Protein AF-A0A5C6A274-F1 (afdb_monomer)

Structure (mmCIF, N/CA/C/O backbone):
data_AF-A0A5C6A274-F1
#
_entry.id   AF-A0A5C6A274-F1
#
loop_
_atom_site.group_PDB
_atom_site.id
_atom_site.type_symbol
_atom_site.label_atom_id
_atom_site.label_alt_id
_atom_site.label_comp_id
_atom_site.label_asym_id
_atom_site.label_entity_id
_atom_site.label_seq_id
_atom_site.pdbx_PDB_ins_code
_atom_site.Cartn_x
_atom_site.Cartn_y
_atom_site.Cartn_z
_atom_site.occupancy
_atom_site.B_iso_or_equiv
_atom_site.auth_seq_id
_atom_site.auth_comp_id
_atom_site.auth_asym_id
_atom_site.auth_atom_id
_atom_site.pdbx_PDB_model_num
ATOM 1 N N . MET A 1 1 ? 4.380 -21.675 52.585 1.00 32.41 1 MET A N 1
ATOM 2 C CA . MET A 1 1 ? 4.480 -23.069 53.059 1.00 32.41 1 MET A CA 1
ATOM 3 C C . MET A 1 1 ? 3.305 -23.330 53.998 1.00 32.41 1 MET A C 1
ATOM 5 O O . MET A 1 1 ? 3.295 -22.744 55.065 1.00 32.41 1 MET A O 1
ATOM 9 N N . VAL A 1 2 ? 2.310 -24.091 53.511 1.00 32.44 2 VAL A N 1
ATOM 10 C CA . VAL A 1 2 ? 1.389 -25.022 54.219 1.00 32.44 2 VAL A CA 1
ATOM 11 C C . VAL A 1 2 ? 0.738 -24.499 55.525 1.00 32.44 2 VAL A C 1
ATOM 13 O O . VAL A 1 2 ? 1.397 -24.389 56.545 1.00 32.44 2 VAL A O 1
ATOM 16 N N . LEU A 1 3 ? -0.525 -24.043 55.481 1.00 34.34 3 LEU A N 1
ATOM 17 C CA . LEU A 1 3 ? -1.768 -24.822 55.708 1.00 34.34 3 LEU A CA 1
ATOM 18 C C . LEU A 1 3 ? -2.203 -24.812 57.183 1.00 34.34 3 LEU A C 1
ATOM 20 O O . LEU A 1 3 ? -1.571 -25.477 57.992 1.00 34.34 3 LEU A O 1
ATOM 24 N N . VAL A 1 4 ? -3.338 -24.177 57.505 1.00 37.16 4 VAL A N 1
ATOM 25 C CA . VAL A 1 4 ? -4.207 -24.623 58.611 1.00 37.16 4 VAL A CA 1
ATOM 26 C C . VAL A 1 4 ? -5.669 -24.385 58.232 1.00 37.16 4 VAL A C 1
ATOM 28 O O . VAL A 1 4 ? -6.082 -23.274 57.911 1.00 37.16 4 VAL A O 1
ATOM 31 N N . CYS A 1 5 ? -6.422 -25.481 58.248 1.00 36.72 5 CYS A N 1
ATOM 32 C CA . CYS A 1 5 ? -7.865 -25.568 58.085 1.00 36.72 5 CYS A CA 1
ATOM 33 C C . CYS A 1 5 ? -8.606 -25.330 59.413 1.00 36.72 5 CYS A C 1
ATOM 35 O O . CYS A 1 5 ? -8.074 -25.618 60.479 1.00 36.72 5 CYS A O 1
ATOM 37 N N . LEU A 1 6 ? -9.901 -25.029 59.264 1.00 36.25 6 LEU A N 1
ATOM 38 C CA . LEU A 1 6 ? -11.024 -25.455 60.115 1.00 36.25 6 LEU A CA 1
ATOM 39 C C . LEU A 1 6 ? -11.284 -24.735 61.460 1.00 36.25 6 LEU A C 1
ATOM 41 O O . LEU A 1 6 ? -10.589 -24.952 62.443 1.00 36.25 6 LEU A O 1
ATOM 45 N N . ALA A 1 7 ? -12.422 -24.031 61.525 1.00 37.88 7 ALA A N 1
ATOM 46 C CA . ALA A 1 7 ? -13.367 -24.004 62.658 1.00 37.88 7 ALA A CA 1
ATOM 47 C C . ALA A 1 7 ? -14.680 -23.351 62.155 1.00 37.88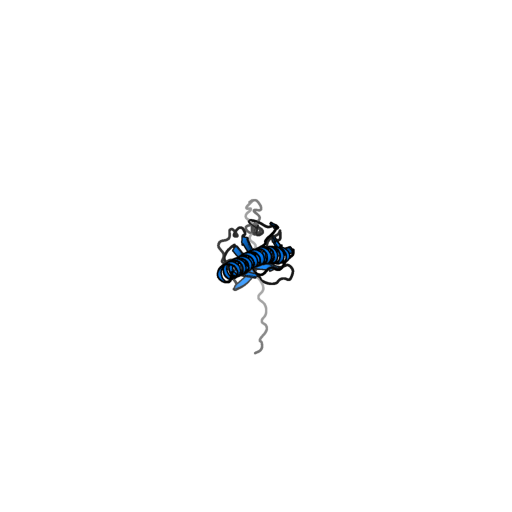 7 ALA A C 1
ATOM 49 O O . ALA A 1 7 ? -14.666 -22.202 61.735 1.00 37.88 7 ALA A O 1
ATOM 50 N N . VAL A 1 8 ? -15.754 -24.097 61.870 1.00 38.91 8 VAL A N 1
ATOM 51 C CA . VAL A 1 8 ? -16.778 -24.615 62.806 1.00 38.91 8 VAL A CA 1
ATOM 52 C C . VAL A 1 8 ? -17.735 -23.515 63.312 1.00 38.91 8 VAL A C 1
ATOM 54 O O . VAL A 1 8 ? -17.407 -22.747 64.204 1.00 38.91 8 VAL A O 1
ATOM 57 N N . THR A 1 9 ? -18.932 -23.516 62.702 1.00 39.00 9 THR A N 1
ATOM 58 C CA . THR A 1 9 ? -20.279 -23.140 63.201 1.00 39.00 9 THR A CA 1
ATOM 59 C C . THR A 1 9 ? -20.478 -21.874 64.039 1.00 39.00 9 THR A C 1
ATOM 61 O O . THR A 1 9 ? -20.061 -21.821 65.189 1.00 39.00 9 THR A O 1
ATOM 64 N N . PHE A 1 10 ? -21.374 -20.997 63.569 1.00 40.84 10 PHE A N 1
ATOM 65 C CA . PHE A 1 10 ? -22.362 -20.365 64.449 1.00 40.84 10 PHE A CA 1
ATOM 66 C C . PHE A 1 10 ? -23.726 -20.276 63.753 1.00 40.84 10 PHE A C 1
ATOM 68 O O . PHE A 1 10 ? -23.837 -19.844 62.609 1.00 40.84 10 PHE A O 1
ATOM 75 N N . LEU A 1 11 ? -24.743 -20.769 64.454 1.00 37.47 11 LEU A N 1
ATOM 76 C CA . LEU A 1 11 ? -26.119 -20.951 64.016 1.00 37.47 11 LEU A CA 1
ATOM 77 C C . LEU A 1 11 ? -27.003 -19.902 64.715 1.00 37.47 11 LEU A C 1
ATOM 79 O O . LEU A 1 11 ? -26.876 -19.715 65.921 1.00 37.47 11 LEU A O 1
ATOM 83 N N . SER A 1 12 ? -27.956 -19.351 63.960 1.00 39.09 12 SER A N 1
ATOM 84 C CA . SER A 1 12 ? -29.196 -18.681 64.396 1.00 39.09 12 SER A CA 1
ATOM 85 C C . SER A 1 12 ? -29.108 -17.286 65.019 1.00 39.09 12 SER A C 1
ATOM 87 O O . SER A 1 12 ? -28.662 -17.135 66.147 1.00 39.09 12 SER A O 1
ATOM 89 N N . LEU A 1 13 ? -29.764 -16.320 64.369 1.00 47.31 13 LEU A N 1
ATOM 90 C CA . LEU A 1 13 ? -30.884 -15.581 64.965 1.00 47.31 13 LEU A CA 1
ATOM 91 C C . LEU A 1 13 ? -31.846 -15.163 63.839 1.00 47.31 13 LEU A C 1
ATOM 93 O O . LEU A 1 13 ? -31.493 -14.406 62.940 1.00 47.31 13 LEU A O 1
ATOM 97 N N . LEU A 1 14 ? -33.050 -15.736 63.884 1.00 37.88 14 LEU A N 1
ATOM 98 C CA . LEU A 1 14 ? -34.223 -15.329 63.118 1.00 37.88 14 LEU A CA 1
ATOM 99 C C . LEU A 1 14 ? -34.809 -14.064 63.756 1.00 37.88 14 LEU A C 1
ATOM 101 O O . LEU A 1 14 ? -35.070 -14.064 64.958 1.00 37.88 14 LEU A O 1
ATOM 105 N N . THR A 1 15 ? -35.130 -13.061 62.943 1.00 54.06 15 THR A N 1
ATOM 106 C CA . THR A 1 15 ? -36.125 -12.041 63.295 1.00 54.06 15 THR A CA 1
ATOM 107 C C . THR A 1 15 ? -37.136 -11.974 62.150 1.00 54.06 15 THR A C 1
ATOM 109 O O . THR A 1 15 ? -36.731 -11.678 61.025 1.00 54.06 15 THR A O 1
ATOM 112 N N . PRO A 1 16 ? -38.429 -12.274 62.370 1.00 44.84 16 PRO A N 1
ATOM 113 C CA . PRO A 1 16 ? -39.449 -12.088 61.353 1.00 44.84 16 PRO A CA 1
ATOM 114 C C . PRO A 1 16 ? -39.937 -10.636 61.395 1.00 44.84 16 PRO A C 1
ATOM 116 O O . PRO A 1 16 ? -40.401 -10.157 62.427 1.00 44.84 16 PRO A O 1
ATOM 119 N N . GLY A 1 17 ? -39.836 -9.946 60.265 1.00 41.44 17 GLY A N 1
ATOM 120 C CA . GLY A 1 17 ? -40.445 -8.641 60.036 1.00 41.44 17 GLY A CA 1
ATOM 121 C C . GLY A 1 17 ? -41.114 -8.634 58.667 1.00 41.44 17 GLY A C 1
ATOM 122 O O . GLY A 1 17 ? -40.494 -8.267 57.678 1.00 41.44 17 GLY A O 1
ATOM 123 N N . SER A 1 18 ? -42.363 -9.094 58.603 1.00 49.25 18 SER A N 1
ATOM 124 C CA . SER A 1 18 ? -43.326 -8.659 57.580 1.00 49.25 18 SER A CA 1
ATOM 125 C C . SER A 1 18 ? -43.905 -7.323 58.067 1.00 49.25 18 SER A C 1
ATOM 127 O O . SER A 1 18 ? -44.100 -7.172 59.267 1.00 49.25 18 SER A O 1
ATOM 129 N N . ALA A 1 19 ? -44.226 -6.313 57.272 1.00 40.31 19 ALA A N 1
ATOM 130 C CA . ALA A 1 19 ? -44.318 -6.137 55.834 1.00 40.31 19 ALA A CA 1
ATOM 131 C C . ALA A 1 19 ? -44.226 -4.624 55.575 1.00 40.31 19 ALA A C 1
ATOM 133 O O . ALA A 1 19 ? -44.674 -3.858 56.422 1.00 40.31 19 ALA A O 1
ATOM 134 N N . GLU A 1 20 ? -43.769 -4.203 54.399 1.00 47.19 20 GLU A N 1
ATOM 135 C CA . GLU A 1 20 ? -44.325 -3.000 53.782 1.00 47.19 20 GLU A CA 1
ATOM 136 C C . GLU A 1 20 ? -44.249 -3.129 52.262 1.00 47.19 20 GLU A C 1
ATOM 138 O O . GLU A 1 20 ? -43.202 -3.354 51.657 1.00 47.19 20 GLU A O 1
ATOM 143 N N . ASP A 1 21 ? -45.446 -3.101 51.698 1.00 38.69 21 ASP A N 1
ATOM 144 C CA . ASP A 1 21 ? -45.806 -3.184 50.299 1.00 38.69 21 ASP A CA 1
ATOM 145 C C . ASP A 1 21 ? -45.371 -1.884 49.608 1.00 38.69 21 ASP A C 1
ATOM 147 O O . ASP A 1 21 ? -45.937 -0.819 49.849 1.00 38.69 21 ASP A O 1
ATOM 151 N N . ALA A 1 22 ? -44.330 -1.957 48.781 1.00 48.16 22 ALA A N 1
ATOM 152 C CA . ALA A 1 22 ? -43.934 -0.880 47.883 1.00 48.16 22 ALA A CA 1
ATOM 153 C C . ALA A 1 22 ? -44.074 -1.388 46.449 1.00 48.16 22 ALA A C 1
ATOM 155 O O . ALA A 1 22 ? -43.155 -1.936 45.844 1.00 48.16 22 ALA A O 1
ATOM 156 N N . SER A 1 23 ? -45.279 -1.206 45.920 1.00 50.69 23 SER A N 1
ATOM 157 C CA . SER A 1 23 ? -45.580 -1.307 44.500 1.00 50.69 23 SER A CA 1
ATOM 158 C C . SER A 1 23 ? -44.760 -0.267 43.719 1.00 50.69 23 SER A C 1
ATOM 160 O O . SER A 1 23 ? -45.096 0.915 43.700 1.00 50.69 23 SER A O 1
ATOM 162 N N . GLY A 1 24 ? -43.690 -0.709 43.063 1.00 45.00 24 GLY A N 1
ATOM 163 C CA . GLY A 1 24 ? -42.965 0.020 42.022 1.00 45.00 24 GLY A CA 1
ATOM 164 C C . GLY A 1 24 ? -42.698 -0.940 40.860 1.00 45.00 24 GLY A C 1
ATOM 165 O O . GLY A 1 24 ? -42.478 -2.125 41.113 1.00 45.00 24 GLY A O 1
ATOM 166 N N . PRO A 1 25 ? -42.794 -0.506 39.590 1.00 60.06 25 PRO A N 1
ATOM 167 C CA . PRO A 1 25 ? -42.635 -1.410 38.453 1.00 60.06 25 PRO A CA 1
ATOM 168 C C . PRO A 1 25 ? -41.240 -2.057 38.478 1.00 60.06 25 PRO A C 1
ATOM 170 O O . PRO A 1 25 ? -40.317 -1.458 39.036 1.00 60.06 25 PRO A O 1
ATOM 173 N N . PRO A 1 26 ? -41.053 -3.242 37.864 1.00 48.69 26 PRO A N 1
ATOM 174 C CA . PRO A 1 26 ? -39.732 -3.821 37.690 1.00 48.69 26 PRO A CA 1
ATOM 175 C C . PRO A 1 26 ? -38.976 -2.938 36.694 1.00 48.69 26 PRO A C 1
ATOM 177 O O . PRO A 1 26 ? -38.991 -3.170 35.487 1.00 48.69 26 PRO A O 1
ATOM 180 N N . GLY A 1 27 ? -38.360 -1.874 37.201 1.00 46.47 27 GLY A N 1
ATOM 181 C CA . GLY A 1 27 ? -37.221 -1.257 36.557 1.00 46.47 27 GLY A CA 1
ATOM 182 C C . GLY A 1 27 ? -36.140 -2.314 36.591 1.00 46.47 27 GLY A C 1
ATOM 183 O O . GLY A 1 27 ? -35.489 -2.499 37.614 1.00 46.47 27 GLY A O 1
ATOM 184 N N . GLY A 1 28 ? -36.046 -3.092 35.514 1.00 49.12 28 GLY A N 1
ATOM 185 C CA . GLY A 1 28 ? -34.854 -3.869 35.269 1.00 49.12 28 GLY A CA 1
ATOM 186 C C . GLY A 1 28 ? -33.697 -2.891 35.334 1.00 49.12 28 GLY A C 1
ATOM 187 O O . GLY A 1 28 ? -33.656 -1.934 34.560 1.00 49.12 28 GLY A O 1
ATOM 188 N N . ASP A 1 29 ? -32.790 -3.121 36.274 1.00 51.59 29 ASP A N 1
ATOM 189 C CA . ASP A 1 29 ? -31.408 -2.702 36.139 1.00 51.59 29 ASP A CA 1
ATOM 190 C C . ASP A 1 29 ? -30.871 -3.422 34.895 1.00 51.59 29 ASP A C 1
ATOM 192 O O . ASP A 1 29 ? -30.222 -4.463 34.965 1.00 51.59 29 ASP A O 1
ATOM 196 N N . GLU A 1 30 ? -31.255 -2.915 33.724 1.00 51.31 30 GLU A N 1
ATOM 197 C CA . GLU A 1 30 ? -30.554 -3.153 32.484 1.00 51.31 30 GLU A CA 1
ATOM 198 C C . GLU A 1 30 ? -29.169 -2.557 32.743 1.00 51.31 30 GLU A C 1
ATOM 200 O O . GLU A 1 30 ? -29.070 -1.341 32.953 1.00 51.31 30 GLU A O 1
ATOM 205 N N . PRO A 1 31 ? -28.108 -3.377 32.863 1.00 53.38 31 PRO A N 1
ATOM 206 C CA . PRO A 1 31 ? -26.772 -2.831 33.006 1.00 53.38 31 PRO A CA 1
ATOM 207 C C . PRO A 1 31 ? -26.584 -1.892 31.824 1.00 53.38 31 PRO A C 1
ATOM 209 O O . PRO A 1 31 ? -26.763 -2.330 30.687 1.00 53.38 31 PRO A O 1
ATOM 212 N N . ALA A 1 32 ? -26.331 -0.611 32.124 1.00 45.81 32 ALA A N 1
ATOM 213 C CA . ALA A 1 32 ? -26.193 0.469 31.158 1.00 45.81 32 ALA A CA 1
ATOM 214 C C . ALA A 1 32 ? -25.551 -0.082 29.888 1.00 45.81 32 ALA A C 1
ATOM 216 O O . ALA A 1 32 ? -24.398 -0.521 29.924 1.00 45.81 32 ALA A O 1
ATOM 217 N N . GLY A 1 33 ? -26.371 -0.176 28.835 1.00 40.69 33 GLY A N 1
ATOM 218 C CA . GLY A 1 33 ? -26.059 -0.945 27.646 1.00 40.69 33 GLY A CA 1
ATOM 219 C C . GLY A 1 33 ? -24.645 -0.636 27.199 1.00 40.69 33 GLY A C 1
ATOM 220 O O . GLY A 1 33 ? -24.323 0.515 26.899 1.00 40.69 33 GLY A O 1
ATOM 221 N N . SER A 1 34 ? -23.797 -1.663 27.195 1.00 51.41 34 SER A N 1
ATOM 222 C CA . SER A 1 34 ? -22.525 -1.630 26.493 1.00 51.41 34 SER A CA 1
ATOM 223 C C . SER A 1 34 ? -22.879 -1.381 25.035 1.00 51.41 34 SER A C 1
ATOM 225 O O . SER A 1 34 ? -23.253 -2.311 24.324 1.00 51.41 34 SER A O 1
ATOM 227 N N . GLN A 1 35 ? -22.901 -0.110 24.627 1.00 54.72 35 GLN A N 1
ATOM 228 C CA . GLN A 1 35 ? -23.144 0.244 23.239 1.00 54.72 35 GLN A CA 1
ATOM 229 C C . GLN A 1 35 ? -22.104 -0.537 22.432 1.00 54.72 35 GLN A C 1
ATOM 231 O O . GLN A 1 35 ? -20.912 -0.410 22.732 1.00 54.72 35 GLN A O 1
ATOM 236 N N . PRO A 1 36 ? -22.524 -1.413 21.506 1.00 69.12 36 PRO A N 1
ATOM 237 C CA . PRO A 1 36 ? -21.578 -2.178 20.718 1.00 69.12 36 PRO A CA 1
ATOM 238 C C . PRO A 1 36 ? -20.663 -1.187 20.000 1.00 69.12 36 PRO A C 1
ATOM 240 O O . PRO A 1 36 ? -21.142 -0.259 19.347 1.00 69.12 36 PRO A O 1
ATOM 243 N N . ILE A 1 37 ? -19.352 -1.340 20.197 1.00 77.00 37 ILE A N 1
ATOM 244 C CA . ILE A 1 37 ? -18.357 -0.473 19.566 1.00 77.00 37 ILE A CA 1
ATOM 245 C C . ILE A 1 37 ? -18.545 -0.622 18.052 1.00 77.00 37 ILE A C 1
ATOM 247 O O . ILE A 1 37 ? -18.565 -1.758 17.568 1.00 77.00 37 ILE A O 1
ATOM 251 N N . PRO A 1 38 ? -18.748 0.481 17.307 1.00 82.69 38 PRO A N 1
ATOM 252 C CA . PRO A 1 38 ? -18.982 0.387 15.879 1.00 82.69 38 PRO A CA 1
ATOM 253 C C . PRO A 1 38 ? -17.750 -0.204 15.177 1.00 82.69 38 PRO A C 1
ATOM 255 O O . PRO A 1 38 ? -16.618 0.045 15.609 1.00 82.69 38 PRO A O 1
ATOM 258 N N . PRO A 1 39 ? -17.955 -0.975 14.098 1.00 88.00 39 PRO A N 1
ATOM 259 C CA . PRO A 1 39 ? -16.857 -1.484 13.290 1.00 88.00 39 PRO A CA 1
ATOM 260 C C . PRO A 1 39 ? -16.077 -0.326 12.665 1.00 88.00 39 PRO A C 1
ATOM 262 O O . PRO A 1 39 ? -16.615 0.757 12.421 1.00 88.00 39 PRO A O 1
ATOM 265 N N . ILE A 1 40 ? -14.796 -0.562 12.388 1.00 91.06 40 ILE A N 1
ATOM 266 C CA . ILE A 1 40 ? -13.943 0.447 11.757 1.00 91.06 40 ILE A CA 1
ATOM 267 C C . ILE A 1 40 ? -14.331 0.559 10.282 1.00 91.06 40 ILE A C 1
ATOM 269 O O . ILE A 1 40 ? -14.329 -0.434 9.551 1.00 91.06 40 ILE A O 1
ATOM 273 N N . VAL A 1 41 ? -14.641 1.775 9.835 1.00 92.56 41 VAL A N 1
ATOM 274 C CA . VAL A 1 41 ? -15.030 2.055 8.450 1.00 92.56 41 VAL A CA 1
ATOM 275 C C . VAL A 1 41 ? -13.869 2.715 7.717 1.00 92.56 41 VAL A C 1
ATOM 277 O O . VAL A 1 41 ? -13.341 3.741 8.146 1.00 92.56 41 VAL A O 1
ATOM 280 N N . TRP A 1 42 ? -13.469 2.136 6.586 1.00 92.94 42 TRP A N 1
ATOM 281 C CA . TRP A 1 42 ? -12.474 2.743 5.708 1.00 92.94 42 TRP A CA 1
ATOM 282 C C . TRP A 1 42 ? -13.041 3.981 5.017 1.00 92.94 42 TRP A C 1
ATOM 284 O O . TRP A 1 42 ? -14.122 3.928 4.432 1.00 92.94 42 TRP A O 1
ATOM 294 N N . THR A 1 43 ? -12.254 5.054 4.954 1.00 93.50 43 THR A N 1
ATOM 295 C CA . THR A 1 43 ? -12.571 6.223 4.116 1.00 93.50 43 THR A CA 1
ATOM 296 C C . THR A 1 43 ? -12.639 5.818 2.643 1.00 93.50 43 THR A C 1
ATOM 298 O O . THR A 1 43 ? -13.478 6.286 1.872 1.00 93.50 43 THR A O 1
ATOM 301 N N . ARG A 1 44 ? -11.731 4.923 2.240 1.00 92.06 44 ARG A N 1
ATOM 302 C CA . ARG A 1 44 ? -11.731 4.262 0.939 1.00 92.06 44 ARG A CA 1
ATOM 303 C C . ARG A 1 44 ? -11.203 2.843 1.106 1.00 92.06 44 ARG A C 1
ATOM 305 O O . ARG A 1 44 ? -10.092 2.654 1.582 1.00 92.06 44 ARG A O 1
ATOM 312 N N . SER A 1 45 ? -11.993 1.871 0.667 1.00 91.62 45 SER A N 1
ATOM 313 C CA . SER A 1 45 ? -11.685 0.442 0.773 1.00 91.62 45 SER A CA 1
ATOM 314 C C . SER A 1 45 ? -11.224 -0.192 -0.539 1.00 91.62 45 SER A C 1
ATOM 316 O O . SER A 1 45 ? -10.895 -1.368 -0.552 1.00 91.62 45 SER A O 1
ATOM 318 N N . ARG A 1 46 ? -11.207 0.529 -1.665 1.00 92.38 46 ARG A N 1
ATOM 319 C CA . ARG A 1 46 ? -10.749 -0.025 -2.947 1.00 92.38 46 ARG A CA 1
ATOM 320 C C . ARG A 1 46 ? -9.895 0.972 -3.708 1.00 92.38 46 ARG A C 1
ATOM 322 O O . ARG A 1 46 ? -10.309 2.111 -3.939 1.00 92.38 46 ARG A O 1
ATOM 329 N N . PHE A 1 47 ? -8.713 0.518 -4.098 1.00 92.06 47 PHE A N 1
ATOM 330 C CA . PHE A 1 47 ? -7.727 1.285 -4.842 1.00 92.06 47 PHE A CA 1
ATOM 331 C C . PHE A 1 47 ? -7.379 0.520 -6.109 1.00 92.06 47 PHE A C 1
ATOM 333 O O . PHE A 1 47 ? -6.681 -0.489 -6.076 1.00 92.06 47 PHE A O 1
ATOM 340 N N . GLU A 1 48 ? -7.917 1.000 -7.224 1.00 89.56 48 GLU A N 1
ATOM 341 C CA . GLU A 1 48 ? -7.646 0.439 -8.541 1.00 89.56 48 GLU A CA 1
ATOM 342 C C . GLU A 1 48 ? -6.385 1.074 -9.126 1.00 89.56 48 GLU A C 1
ATOM 344 O O . GLU A 1 48 ? -6.226 2.296 -9.070 1.00 89.56 48 GLU A O 1
ATOM 349 N N . ASN A 1 49 ? -5.544 0.259 -9.764 1.00 84.44 49 ASN A N 1
ATOM 350 C CA . ASN A 1 49 ? -4.408 0.718 -10.566 1.00 84.44 49 ASN A CA 1
ATOM 351 C C . ASN A 1 49 ? -3.398 1.575 -9.774 1.00 84.44 49 ASN A C 1
ATOM 353 O O . ASN A 1 49 ? -3.044 2.692 -10.165 1.00 84.44 49 ASN A O 1
ATOM 357 N N . VAL A 1 50 ? -2.920 1.050 -8.646 1.00 89.38 50 VAL A N 1
ATOM 358 C CA . VAL A 1 50 ? -1.824 1.657 -7.886 1.00 89.38 50 VAL A CA 1
ATOM 359 C C . VAL A 1 50 ? -0.507 1.361 -8.603 1.00 89.38 50 VAL A C 1
ATOM 361 O O . VAL A 1 50 ? 0.066 0.286 -8.469 1.00 89.38 50 VAL A O 1
ATOM 364 N N . ARG A 1 51 ? -0.023 2.320 -9.400 1.00 87.44 51 ARG A N 1
ATOM 365 C CA . ARG A 1 51 ? 1.172 2.140 -10.253 1.00 87.44 51 ARG A CA 1
ATOM 366 C C . ARG A 1 51 ? 2.505 2.278 -9.538 1.00 87.44 51 ARG A C 1
ATOM 368 O O . ARG A 1 51 ? 3.541 1.888 -10.071 1.00 87.44 51 ARG A O 1
ATOM 375 N N . GLU A 1 52 ? 2.484 2.926 -8.383 1.00 87.19 52 GLU A N 1
ATOM 376 C CA . GLU A 1 52 ? 3.691 3.334 -7.665 1.00 87.19 52 GLU A CA 1
ATOM 377 C C . GLU A 1 52 ? 4.124 2.294 -6.621 1.00 87.19 52 GLU A C 1
ATOM 379 O O . GLU A 1 52 ? 5.186 2.437 -6.021 1.00 87.19 52 GLU A O 1
ATOM 384 N N . GLY A 1 53 ? 3.315 1.249 -6.405 1.00 87.38 53 GLY A N 1
ATOM 385 C CA . GLY A 1 53 ? 3.593 0.202 -5.418 1.00 87.38 53 GLY A CA 1
ATOM 386 C C . GLY A 1 53 ? 3.452 0.666 -3.965 1.00 87.38 53 GLY A C 1
ATOM 387 O O . GLY A 1 53 ? 3.952 0.004 -3.053 1.00 87.38 53 GLY A O 1
ATOM 388 N N . TYR A 1 54 ? 2.797 1.807 -3.726 1.00 91.19 54 TYR A N 1
ATOM 389 C CA . TYR A 1 54 ? 2.478 2.299 -2.390 1.00 91.19 54 TYR A CA 1
ATOM 390 C C . TYR A 1 54 ? 1.081 2.921 -2.333 1.00 91.19 54 TYR A C 1
ATOM 392 O O . TYR A 1 54 ? 0.590 3.468 -3.319 1.00 91.19 54 TYR A O 1
ATOM 400 N N . GLN A 1 55 ? 0.445 2.847 -1.166 1.00 95.44 55 GLN A N 1
ATOM 401 C CA . GLN A 1 55 ? -0.881 3.397 -0.924 1.00 95.44 55 GLN A CA 1
ATOM 402 C C . GLN A 1 55 ? -1.044 3.799 0.547 1.00 95.44 55 GLN A C 1
ATOM 404 O O . GLN A 1 55 ? -0.776 3.011 1.453 1.00 95.44 55 GLN A O 1
ATOM 409 N N . SER A 1 56 ? -1.544 5.015 0.781 1.00 94.88 56 SER A N 1
ATOM 410 C CA . SER A 1 56 ? -2.067 5.409 2.094 1.00 94.88 56 SER A CA 1
ATOM 411 C C . SER A 1 56 ? -3.475 4.853 2.281 1.00 94.88 56 SER A C 1
ATOM 413 O O . SER A 1 56 ? -4.364 5.129 1.470 1.00 94.88 56 SER A O 1
ATOM 415 N N . LEU A 1 57 ? -3.683 4.109 3.360 1.00 95.31 57 LEU A N 1
ATOM 416 C CA . LEU A 1 57 ? -4.986 3.673 3.837 1.00 95.31 57 LEU A CA 1
ATOM 417 C C . LEU A 1 57 ? -5.423 4.587 4.981 1.00 95.31 57 LEU A C 1
ATOM 419 O O . LEU A 1 57 ? -4.630 4.909 5.861 1.00 95.31 57 LEU A O 1
ATOM 423 N N . THR A 1 58 ? -6.685 5.004 4.967 1.00 96.56 58 THR A N 1
ATOM 424 C CA . THR A 1 58 ? -7.269 5.880 5.992 1.00 96.56 58 THR A CA 1
ATOM 425 C C . THR A 1 58 ? -8.636 5.353 6.397 1.00 96.56 58 THR A C 1
ATOM 427 O O . THR A 1 58 ? -9.374 4.813 5.565 1.00 96.56 58 THR A O 1
ATOM 430 N N . TRP A 1 59 ? -8.970 5.505 7.672 1.00 95.69 59 TRP A N 1
ATOM 431 C CA . TRP A 1 59 ? -10.238 5.062 8.246 1.00 95.69 59 TRP A CA 1
ATOM 432 C C . TRP A 1 59 ? -10.802 6.109 9.198 1.00 95.69 59 TRP A C 1
ATOM 434 O O . TRP A 1 59 ? -10.116 7.048 9.604 1.00 95.69 59 TRP A O 1
ATOM 444 N N . GLU A 1 60 ? -12.077 5.961 9.539 1.00 93.31 60 GLU A N 1
ATOM 445 C CA . GLU A 1 60 ? -12.705 6.810 10.540 1.00 93.31 60 GLU A CA 1
ATOM 446 C C . GLU A 1 60 ? -12.197 6.432 11.943 1.00 93.31 60 GLU A C 1
ATOM 448 O O . GLU A 1 60 ? -12.196 5.249 12.303 1.00 93.31 60 GLU A O 1
ATOM 453 N N . PRO A 1 61 ? -11.738 7.406 12.751 1.00 90.06 61 PRO A N 1
ATOM 454 C CA . PRO A 1 61 ? -11.314 7.133 14.116 1.00 90.06 61 PRO A CA 1
ATOM 455 C C . PRO A 1 61 ? -12.513 6.730 14.979 1.00 90.06 61 PRO A C 1
ATOM 457 O O . PRO A 1 61 ? -13.611 7.271 14.837 1.00 90.06 61 PRO A O 1
ATOM 460 N N . LEU A 1 62 ? -12.292 5.808 15.917 1.00 89.56 62 LEU A N 1
ATOM 461 C CA . LEU A 1 62 ? -13.341 5.376 16.839 1.00 89.56 62 LEU A CA 1
ATOM 462 C C . LEU A 1 62 ? -13.758 6.528 17.775 1.00 89.56 62 LEU A C 1
ATOM 464 O O . LEU A 1 62 ? -12.885 7.219 18.307 1.00 89.56 62 LEU A O 1
ATOM 468 N N . PRO A 1 63 ? -15.065 6.721 18.041 1.00 86.12 63 PRO A N 1
ATOM 469 C CA . PRO A 1 63 ? -15.571 7.789 18.904 1.00 86.12 63 PRO A CA 1
ATOM 470 C C . PRO A 1 63 ? -15.445 7.419 20.393 1.00 86.12 63 PRO A C 1
ATOM 472 O O . PRO A 1 63 ? -16.429 7.430 21.132 1.00 86.12 63 PRO A O 1
ATOM 475 N N . ILE A 1 64 ? -14.243 7.040 20.832 1.00 83.44 64 ILE A N 1
ATOM 476 C CA . ILE A 1 64 ? -13.955 6.638 22.212 1.00 83.44 64 ILE A CA 1
ATOM 477 C C . ILE A 1 64 ? -12.823 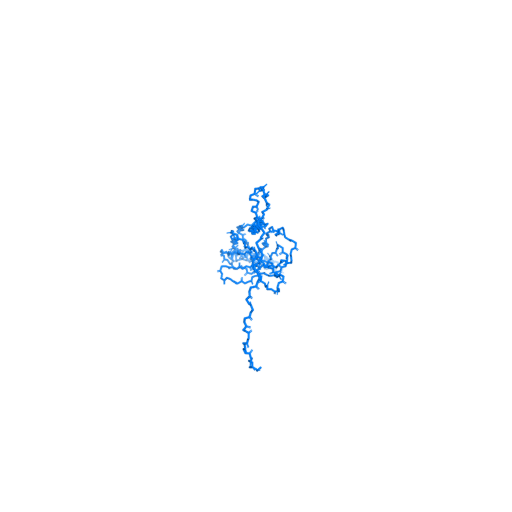7.478 22.800 1.00 83.44 64 ILE A C 1
ATOM 479 O O . ILE A 1 64 ? -11.836 7.773 22.135 1.00 83.44 64 ILE A O 1
ATOM 483 N N . GLU A 1 65 ? -12.950 7.832 24.077 1.00 77.75 65 GLU A N 1
ATOM 484 C CA . GLU A 1 65 ? -11.951 8.614 24.822 1.00 77.75 65 GLU A CA 1
ATOM 485 C C . GLU A 1 65 ? -10.868 7.722 25.463 1.00 77.75 65 GLU A C 1
ATOM 487 O O . GLU A 1 65 ? -10.408 7.975 26.575 1.00 77.75 65 GLU A O 1
ATOM 492 N N . ALA A 1 66 ? -10.488 6.636 24.787 1.00 81.19 66 ALA A N 1
ATOM 493 C CA . ALA A 1 66 ? -9.460 5.701 25.241 1.00 81.19 66 ALA A CA 1
ATOM 494 C C . ALA A 1 66 ? -8.194 5.825 24.384 1.00 81.19 66 ALA A C 1
ATOM 496 O O . ALA A 1 66 ? -8.249 6.282 23.243 1.00 81.19 66 ALA A O 1
ATOM 497 N N . ASP A 1 67 ? -7.055 5.382 24.920 1.00 88.94 67 ASP A N 1
ATOM 498 C CA . ASP A 1 67 ? -5.838 5.234 24.122 1.00 88.94 67 ASP A CA 1
ATOM 499 C C . ASP A 1 67 ? -6.002 4.029 23.185 1.00 88.94 67 ASP A C 1
ATOM 501 O O . ASP A 1 67 ? -6.089 2.878 23.632 1.00 88.94 67 ASP A O 1
ATOM 505 N N . VAL A 1 68 ? -6.131 4.305 21.887 1.00 93.06 68 VAL A N 1
ATOM 506 C CA . VAL A 1 68 ? -6.367 3.299 20.849 1.00 93.06 68 VAL A CA 1
ATOM 507 C C . VAL A 1 68 ? -5.111 3.140 20.016 1.00 93.06 68 VAL A C 1
ATOM 509 O O . VAL A 1 68 ? -4.610 4.092 19.423 1.00 93.06 68 VAL A O 1
ATOM 512 N N . THR A 1 69 ? -4.640 1.905 19.917 1.00 94.50 69 THR A N 1
ATOM 513 C CA . THR A 1 69 ? -3.613 1.508 18.962 1.00 94.50 69 THR A CA 1
ATOM 514 C C . THR A 1 69 ? -4.274 0.772 17.810 1.00 94.50 69 THR A C 1
ATOM 516 O O . THR A 1 69 ? -4.843 -0.302 17.990 1.00 94.50 69 THR A O 1
ATOM 519 N N . TYR A 1 70 ? -4.183 1.340 16.618 1.00 95.31 70 TYR A N 1
ATOM 520 C CA . TYR A 1 70 ? -4.586 0.686 15.388 1.00 95.31 70 TYR A CA 1
ATOM 521 C C . TYR A 1 70 ? -3.468 -0.207 14.868 1.00 95.31 70 TYR A C 1
ATOM 523 O O . TYR A 1 70 ? -2.284 0.108 14.991 1.00 95.31 70 TYR A O 1
ATOM 531 N N . GLU A 1 71 ? -3.861 -1.307 14.253 1.00 96.25 71 GLU A N 1
ATOM 532 C CA . GLU A 1 71 ? -2.998 -2.273 13.605 1.00 96.25 71 GLU A CA 1
ATOM 533 C C . GLU A 1 71 ? -3.569 -2.599 12.228 1.00 96.25 71 GLU A C 1
ATOM 535 O O . GLU A 1 71 ? -4.755 -2.893 12.118 1.00 96.25 71 GLU A O 1
ATOM 540 N N . VAL A 1 72 ? -2.740 -2.535 11.187 1.00 96.44 72 VAL A N 1
ATOM 541 C CA . VAL A 1 72 ? -3.128 -2.939 9.829 1.00 96.44 72 VAL A CA 1
ATOM 542 C C . VAL A 1 72 ? -2.414 -4.231 9.481 1.00 96.44 72 VAL A C 1
ATOM 544 O O . VAL A 1 72 ? -1.183 -4.291 9.560 1.00 96.44 72 VAL A O 1
ATOM 547 N N . VAL A 1 73 ? -3.189 -5.239 9.094 1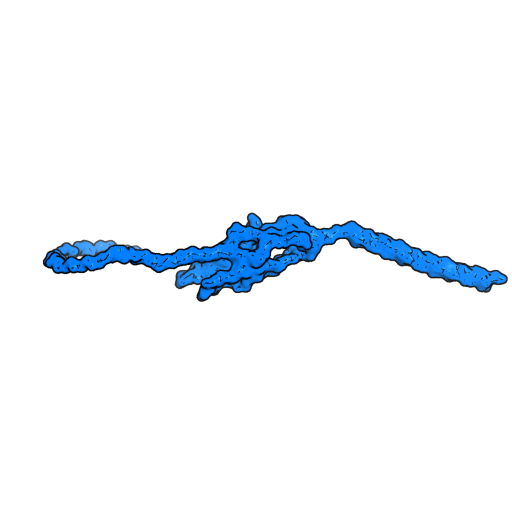.00 96.44 73 VAL A N 1
ATOM 548 C CA . VAL A 1 73 ? -2.708 -6.578 8.745 1.00 96.44 73 VAL A CA 1
ATOM 549 C C . VAL A 1 73 ? -3.143 -6.981 7.341 1.00 96.44 73 VAL A C 1
ATOM 551 O O . VAL A 1 73 ? -4.129 -6.451 6.832 1.00 96.44 73 VAL A O 1
ATOM 554 N N . ASP A 1 74 ? -2.414 -7.904 6.717 1.00 95.38 74 ASP A N 1
ATOM 555 C CA . ASP A 1 74 ? -2.838 -8.559 5.471 1.00 95.38 74 ASP A CA 1
ATOM 556 C C . ASP A 1 74 ? -3.607 -9.872 5.723 1.00 95.38 74 ASP A C 1
ATOM 558 O O . ASP A 1 74 ? -3.816 -10.288 6.863 1.00 95.38 74 ASP A O 1
ATOM 562 N N . GLU A 1 75 ? -3.993 -10.565 4.646 1.00 93.19 75 GLU A N 1
ATOM 563 C CA . GLU A 1 75 ? -4.665 -11.879 4.705 1.00 93.19 75 GLU A CA 1
ATOM 564 C C . GLU A 1 75 ? -3.840 -12.973 5.404 1.00 93.19 75 GLU A C 1
ATOM 566 O O . GLU A 1 75 ? -4.384 -13.989 5.834 1.00 93.19 75 GLU A O 1
ATOM 571 N N . SER A 1 76 ? -2.520 -12.793 5.493 1.00 93.38 76 SER A N 1
ATOM 572 C CA . SER A 1 76 ? -1.592 -13.710 6.160 1.00 93.38 76 SER A CA 1
ATOM 573 C C . SER A 1 76 ? -1.273 -13.283 7.598 1.00 93.38 76 SER A C 1
ATOM 575 O O . SER A 1 76 ? -0.387 -13.870 8.219 1.00 93.38 76 SER A O 1
ATOM 577 N N . ASP A 1 77 ? -1.996 -12.293 8.130 1.00 93.44 77 ASP A N 1
ATOM 578 C CA . ASP A 1 77 ? -1.812 -11.707 9.461 1.00 93.44 77 ASP A CA 1
ATOM 579 C C . ASP A 1 77 ? -0.449 -11.006 9.654 1.00 93.44 77 ASP A C 1
ATOM 581 O O . ASP A 1 77 ? 0.023 -10.809 10.776 1.00 93.44 77 ASP A O 1
ATOM 585 N N . ASN A 1 78 ? 0.208 -10.601 8.561 1.00 93.88 78 ASN A N 1
ATOM 586 C CA . ASN A 1 78 ? 1.430 -9.806 8.626 1.00 93.88 78 ASN A CA 1
ATOM 587 C C . ASN A 1 78 ? 1.091 -8.365 8.999 1.00 93.88 78 ASN A C 1
ATOM 589 O O . ASN A 1 78 ? 0.274 -7.721 8.346 1.00 93.88 78 ASN A O 1
ATOM 593 N N . VAL A 1 79 ? 1.767 -7.824 10.011 1.00 94.62 79 VAL A N 1
ATOM 594 C CA . VAL A 1 79 ? 1.539 -6.454 10.485 1.00 94.62 79 VAL A CA 1
ATOM 595 C C . VAL A 1 79 ? 2.312 -5.449 9.629 1.00 94.62 79 VAL A C 1
ATOM 597 O O . VAL A 1 79 ? 3.543 -5.426 9.648 1.00 94.62 79 VAL A O 1
ATOM 600 N N . PHE A 1 80 ? 1.589 -4.574 8.930 1.00 93.94 80 PHE A N 1
ATOM 601 C CA . PHE A 1 80 ? 2.154 -3.489 8.114 1.00 93.94 80 PHE A CA 1
ATOM 602 C C . PHE A 1 80 ? 2.241 -2.165 8.865 1.00 93.94 80 PHE A C 1
ATOM 604 O O . PHE A 1 80 ? 3.126 -1.349 8.605 1.00 93.94 80 PHE A O 1
ATOM 611 N N . TYR A 1 81 ? 1.323 -1.940 9.799 1.00 95.62 81 TYR A N 1
ATOM 612 C CA . TYR A 1 81 ? 1.266 -0.714 10.579 1.00 95.62 81 TYR A CA 1
ATOM 613 C C . TYR A 1 81 ? 0.798 -1.006 11.994 1.00 95.62 81 TYR A C 1
ATOM 615 O O . TYR A 1 81 ? -0.099 -1.821 12.195 1.00 95.62 81 TYR A O 1
ATOM 623 N N . ARG A 1 82 ? 1.378 -0.296 12.964 1.00 95.75 82 ARG A N 1
ATOM 624 C CA . ARG A 1 82 ? 0.887 -0.237 14.339 1.00 95.75 82 ARG A CA 1
ATOM 625 C C . ARG A 1 82 ? 1.110 1.168 14.898 1.00 95.75 82 ARG A C 1
ATOM 627 O O . ARG A 1 82 ? 2.250 1.629 14.940 1.00 95.75 82 ARG A O 1
ATOM 634 N N . GLY A 1 83 ? 0.050 1.841 15.336 1.00 94.38 83 GLY A N 1
ATOM 635 C CA . GLY A 1 83 ? 0.140 3.208 15.853 1.00 94.38 83 GLY A CA 1
ATOM 636 C C . GLY A 1 83 ? -1.210 3.820 16.219 1.00 94.38 83 GLY A C 1
ATOM 637 O O . GLY A 1 83 ? -2.252 3.214 16.010 1.00 94.38 83 GLY A O 1
ATOM 638 N N . GLY A 1 84 ? -1.196 5.025 16.792 1.00 92.81 84 GLY A N 1
ATOM 639 C CA . GLY A 1 84 ? -2.413 5.707 17.260 1.00 92.81 84 GLY A CA 1
ATOM 640 C C . GLY A 1 84 ? -3.119 6.578 16.216 1.00 92.81 84 GLY A C 1
ATOM 641 O O . GLY A 1 84 ? -4.157 7.164 16.511 1.00 92.81 84 GLY A O 1
ATOM 642 N N . LEU A 1 85 ? -2.564 6.710 15.006 1.00 93.69 85 LEU A N 1
ATOM 643 C CA . LEU A 1 85 ? -3.155 7.542 13.956 1.00 93.69 85 LEU A CA 1
ATOM 644 C C . LEU A 1 85 ? -4.085 6.699 13.071 1.00 93.69 85 LEU A C 1
ATOM 646 O O . LEU A 1 85 ? -3.752 5.550 12.779 1.00 93.69 85 LEU A O 1
ATOM 650 N N . PRO A 1 86 ? -5.214 7.257 12.597 1.00 94.69 86 PRO A N 1
ATOM 651 C CA . PRO A 1 86 ? -6.147 6.561 11.713 1.00 94.69 86 PRO A CA 1
ATOM 652 C C . PRO A 1 86 ? -5.681 6.559 10.239 1.00 94.69 86 PRO A C 1
ATOM 654 O O . PRO A 1 86 ? -6.468 6.739 9.307 1.00 94.69 86 PRO A O 1
ATOM 657 N N . GLU A 1 87 ? -4.371 6.426 10.029 1.00 95.50 87 GLU A N 1
ATOM 658 C CA . GLU A 1 87 ? -3.721 6.435 8.721 1.00 95.50 87 GLU A CA 1
ATOM 659 C C . GLU A 1 87 ? -2.505 5.504 8.729 1.00 95.50 87 GLU A C 1
ATOM 661 O O . GLU A 1 87 ? -1.674 5.550 9.639 1.00 95.50 87 GLU A O 1
ATOM 666 N N . ALA A 1 88 ? -2.375 4.702 7.674 1.00 95.88 88 ALA A N 1
ATOM 667 C CA . ALA A 1 88 ? -1.232 3.834 7.435 1.00 95.88 88 ALA A CA 1
ATOM 668 C C . ALA A 1 88 ? -0.710 4.013 6.008 1.00 95.88 88 ALA A C 1
ATOM 670 O O . ALA A 1 88 ? -1.463 3.903 5.044 1.00 95.88 88 ALA A O 1
ATOM 671 N N . PHE A 1 89 ? 0.594 4.240 5.865 1.00 94.81 89 PHE A N 1
ATOM 672 C CA . PHE A 1 89 ? 1.266 4.271 4.568 1.00 94.81 89 PHE A CA 1
ATOM 673 C C . PHE A 1 89 ? 1.885 2.903 4.273 1.00 94.81 89 PHE A C 1
ATOM 675 O O . PHE A 1 89 ? 2.863 2.514 4.912 1.00 94.81 89 PHE A O 1
ATOM 682 N N . ILE A 1 90 ? 1.320 2.176 3.309 1.00 93.88 90 ILE A N 1
ATOM 683 C CA . ILE A 1 90 ? 1.819 0.866 2.878 1.00 93.88 90 ILE A CA 1
ATOM 684 C C . ILE A 1 90 ? 2.661 1.052 1.620 1.00 93.88 90 ILE A C 1
ATOM 686 O O . ILE A 1 90 ? 2.247 1.741 0.694 1.00 93.88 90 ILE A O 1
ATOM 690 N N . SER A 1 91 ? 3.846 0.443 1.571 1.00 93.56 91 SER A N 1
ATOM 691 C CA . SER A 1 91 ? 4.778 0.580 0.446 1.00 93.56 91 SER A CA 1
ATOM 692 C C . SER A 1 91 ? 5.458 -0.736 0.096 1.00 93.56 91 SER A C 1
ATOM 694 O O . SER A 1 91 ? 5.495 -1.655 0.911 1.00 93.56 91 SER A O 1
ATOM 696 N N . GLY A 1 92 ? 6.008 -0.809 -1.116 1.00 91.62 92 GLY A N 1
ATOM 697 C CA . GLY A 1 92 ? 6.720 -1.992 -1.598 1.00 91.62 92 GLY A CA 1
ATOM 698 C C . GLY A 1 92 ? 5.794 -3.145 -1.978 1.00 91.62 92 GLY A C 1
ATOM 699 O O . GLY A 1 92 ? 6.224 -4.297 -1.959 1.00 91.62 92 GLY A O 1
ATOM 700 N N . LEU A 1 93 ? 4.536 -2.851 -2.308 1.00 93.12 93 LEU A N 1
ATOM 701 C CA . LEU A 1 93 ? 3.589 -3.863 -2.756 1.00 93.12 93 LEU A CA 1
ATOM 702 C C . LEU A 1 93 ? 3.962 -4.321 -4.172 1.00 93.12 93 LEU A C 1
ATOM 704 O O . LEU A 1 93 ? 4.131 -3.459 -5.031 1.00 93.12 93 LEU A O 1
ATOM 708 N N . PRO A 1 94 ? 4.108 -5.631 -4.438 1.00 93.19 94 PRO A N 1
ATOM 709 C CA . PRO A 1 94 ? 4.324 -6.149 -5.788 1.00 93.19 94 PRO A CA 1
ATOM 710 C C . PRO A 1 94 ? 3.041 -6.077 -6.630 1.00 93.19 94 PRO A C 1
ATOM 712 O O . PRO A 1 94 ? 1.964 -5.822 -6.096 1.00 93.19 94 PRO A O 1
ATOM 715 N N . ASP A 1 95 ? 3.144 -6.344 -7.935 1.00 93.12 95 ASP A N 1
ATOM 716 C CA . ASP A 1 95 ? 1.969 -6.476 -8.810 1.00 93.12 95 ASP A CA 1
ATOM 717 C C . ASP A 1 95 ? 0.973 -7.506 -8.270 1.00 93.12 95 ASP A C 1
ATOM 719 O O . ASP A 1 95 ? 1.364 -8.602 -7.858 1.00 93.12 95 ASP A O 1
ATOM 723 N N . GLY A 1 96 ? -0.313 -7.166 -8.317 1.00 93.69 96 GLY A N 1
ATOM 724 C CA . GLY A 1 96 ? -1.396 -8.033 -7.868 1.00 93.69 96 GLY A CA 1
ATOM 725 C C . GLY A 1 96 ? -2.374 -7.356 -6.917 1.00 93.69 96 GLY A C 1
ATOM 726 O O . GLY A 1 96 ? -2.319 -6.151 -6.669 1.00 93.69 96 GLY A O 1
ATOM 727 N N . GLU A 1 97 ? -3.310 -8.158 -6.422 1.00 95.38 97 GLU A N 1
ATOM 728 C CA . GLU A 1 97 ? -4.314 -7.745 -5.445 1.00 95.38 97 GLU A CA 1
ATOM 729 C C . GLU A 1 97 ? -3.787 -7.981 -4.026 1.00 95.38 97 GLU A C 1
ATOM 731 O O . GLU A 1 97 ? -3.300 -9.069 -3.720 1.00 95.38 97 GLU A O 1
ATOM 736 N N . HIS A 1 98 ? -3.891 -6.959 -3.177 1.00 95.00 98 HIS A N 1
ATOM 737 C CA . HIS A 1 98 ? -3.514 -7.005 -1.767 1.00 95.00 98 HIS A CA 1
ATOM 738 C C . HIS A 1 98 ? -4.697 -6.585 -0.907 1.00 95.00 98 HIS A C 1
ATOM 740 O O . HIS A 1 98 ? -5.273 -5.518 -1.123 1.00 95.00 98 HIS A O 1
ATOM 746 N N . THR A 1 99 ? -5.031 -7.400 0.082 1.00 95.88 99 THR A N 1
ATOM 747 C CA . THR A 1 99 ? -6.168 -7.174 0.974 1.00 95.88 99 THR A CA 1
ATOM 748 C C . THR A 1 99 ? -5.663 -6.847 2.371 1.00 95.88 99 THR A C 1
ATOM 750 O O . THR A 1 99 ? -4.787 -7.537 2.892 1.00 95.88 99 THR A O 1
ATOM 753 N N . PHE A 1 100 ? -6.232 -5.811 2.980 1.00 95.88 100 PHE A N 1
ATOM 754 C CA . PHE A 1 100 ? -5.851 -5.322 4.298 1.00 95.88 100 PHE A CA 1
ATOM 755 C C . PHE A 1 100 ? -7.050 -5.218 5.235 1.00 95.88 100 PHE A C 1
ATOM 757 O O . PHE A 1 100 ? -8.136 -4.784 4.845 1.00 95.88 100 PHE A O 1
ATOM 764 N N . GLU A 1 101 ? -6.819 -5.537 6.499 1.00 96.06 101 GLU A N 1
ATOM 765 C CA . GLU A 1 101 ? -7.760 -5.355 7.599 1.00 96.06 101 GLU A CA 1
ATOM 766 C C . GLU A 1 101 ? -7.163 -4.402 8.630 1.00 96.06 101 GLU A C 1
ATOM 768 O O . GLU A 1 101 ? 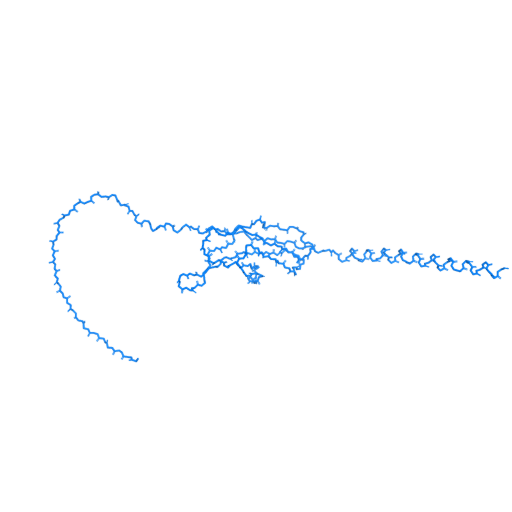-5.952 -4.394 8.854 1.00 96.06 101 GLU A O 1
ATOM 773 N N . VAL A 1 102 ? -8.012 -3.609 9.286 1.00 96.06 102 VAL A N 1
ATOM 774 C CA . VAL A 1 102 ? -7.600 -2.780 10.422 1.00 96.06 102 VAL A CA 1
ATOM 775 C C . VAL A 1 102 ? -8.241 -3.287 11.703 1.00 96.06 102 VAL A C 1
ATOM 777 O O . VAL A 1 102 ? -9.428 -3.609 11.751 1.00 96.06 102 VAL A O 1
ATOM 780 N N . ARG A 1 103 ? -7.434 -3.354 12.756 1.00 95.25 103 ARG A N 1
ATOM 781 C CA . ARG A 1 103 ? -7.802 -3.790 14.100 1.00 95.25 103 ARG A CA 1
ATOM 782 C C . ARG A 1 103 ? -7.467 -2.679 15.080 1.00 95.25 103 ARG A C 1
ATOM 784 O O . ARG A 1 103 ? -6.403 -2.078 14.997 1.00 95.25 103 ARG A O 1
ATOM 791 N N . ALA A 1 104 ? -8.372 -2.393 16.001 1.00 94.69 104 ALA A N 1
ATOM 792 C CA . ALA A 1 104 ? -8.162 -1.427 17.066 1.00 94.69 104 ALA A CA 1
ATOM 793 C C . ALA A 1 104 ? -8.008 -2.155 18.396 1.00 94.69 104 ALA A C 1
ATOM 795 O O . ALA A 1 104 ? -8.864 -2.945 18.801 1.00 94.69 104 ALA A O 1
ATOM 796 N N . TRP A 1 105 ? -6.928 -1.835 19.090 1.00 94.19 105 TRP A N 1
ATOM 797 C CA . TRP A 1 105 ? -6.562 -2.385 20.381 1.00 94.19 105 TRP A CA 1
ATOM 798 C C . TRP A 1 105 ? -6.548 -1.272 21.422 1.00 94.19 105 TRP A C 1
ATOM 800 O O . TRP A 1 105 ? -6.153 -0.143 21.134 1.00 94.19 105 TRP A O 1
ATOM 810 N N . THR A 1 106 ? -6.944 -1.583 22.650 1.00 93.06 106 THR A N 1
ATOM 811 C CA . THR A 1 106 ? -6.788 -0.671 23.790 1.00 93.06 106 THR A CA 1
ATOM 812 C C . THR A 1 106 ? -6.314 -1.438 25.013 1.00 93.06 106 THR A C 1
ATOM 814 O O . THR A 1 106 ? -6.411 -2.664 25.060 1.00 93.06 106 THR A O 1
ATOM 817 N N . THR A 1 107 ? -5.804 -0.721 26.009 1.00 91.38 107 THR A N 1
ATOM 818 C CA . THR A 1 107 ? -5.447 -1.313 27.300 1.00 91.38 107 THR A CA 1
ATOM 819 C C . THR A 1 107 ? -6.612 -1.128 28.265 1.00 91.38 107 THR A C 1
ATOM 821 O O . THR A 1 107 ? -7.052 -0.004 28.504 1.00 91.38 107 THR A O 1
ATOM 824 N N . ASN A 1 108 ? -7.140 -2.224 28.808 1.00 88.00 108 ASN A N 1
ATOM 825 C CA . ASN A 1 108 ? -8.240 -2.175 29.767 1.00 88.00 108 ASN A CA 1
ATOM 826 C C . ASN A 1 108 ? -7.775 -1.611 31.133 1.00 88.00 108 ASN A C 1
ATOM 828 O O . ASN A 1 108 ? -6.586 -1.412 31.386 1.00 88.00 108 ASN A O 1
ATOM 832 N N . ALA A 1 109 ? -8.712 -1.405 32.064 1.00 85.31 109 ALA A N 1
ATOM 833 C CA . ALA A 1 109 ? -8.403 -0.914 33.414 1.00 85.31 109 ALA A CA 1
ATOM 834 C C . ALA A 1 109 ? -7.501 -1.855 34.246 1.00 85.31 109 ALA A C 1
ATOM 836 O O . ALA A 1 109 ? -6.955 -1.438 35.267 1.00 85.31 109 ALA A O 1
ATOM 837 N N . TYR A 1 110 ? -7.351 -3.113 33.824 1.00 87.81 110 TYR A N 1
ATOM 838 C CA . TYR A 1 110 ? -6.516 -4.132 34.462 1.00 87.81 110 TYR A CA 1
ATOM 839 C C . TYR A 1 110 ? -5.109 -4.229 33.847 1.00 87.81 110 TYR A C 1
ATOM 841 O O . TYR A 1 110 ? -4.265 -4.939 34.391 1.00 87.81 110 TYR A O 1
ATOM 849 N N . GLY A 1 111 ? -4.829 -3.485 32.770 1.00 86.88 111 GLY A N 1
ATOM 850 C CA . GLY A 1 111 ? -3.543 -3.494 32.074 1.00 86.88 111 GLY A CA 1
ATOM 851 C C . GLY A 1 111 ? -3.434 -4.501 30.923 1.00 86.88 111 GLY A C 1
ATOM 852 O O . GLY A 1 111 ? -2.349 -4.640 30.363 1.00 86.88 111 GLY A O 1
ATOM 853 N N . ASP A 1 112 ? -4.518 -5.184 30.546 1.00 90.06 112 ASP A N 1
ATOM 854 C CA . ASP A 1 112 ? -4.516 -6.123 29.419 1.00 90.06 112 ASP A CA 1
ATOM 855 C C . ASP A 1 112 ? -4.821 -5.409 28.101 1.00 90.06 112 ASP A C 1
ATOM 857 O O . ASP A 1 112 ? -5.736 -4.584 28.024 1.00 90.06 112 ASP A O 1
ATOM 861 N N . VAL A 1 113 ? -4.104 -5.784 27.040 1.00 90.44 113 VAL A N 1
ATOM 862 C CA . VAL A 1 113 ? -4.389 -5.328 25.675 1.00 90.44 113 VAL A CA 1
ATOM 863 C C . VAL A 1 113 ? -5.543 -6.150 25.109 1.00 90.44 113 VAL A C 1
ATOM 865 O O . VAL A 1 113 ? -5.444 -7.370 24.982 1.00 90.44 113 VAL A O 1
ATOM 868 N N . VAL A 1 114 ? -6.638 -5.480 24.764 1.00 91.56 114 VAL A N 1
ATOM 869 C CA . VAL A 1 114 ? -7.868 -6.100 24.265 1.00 91.56 114 VAL A CA 1
ATOM 870 C C . VAL A 1 114 ? -8.257 -5.522 22.909 1.00 91.56 114 VAL A C 1
ATOM 872 O O . VAL A 1 114 ? -8.109 -4.323 22.664 1.00 91.56 114 VAL A O 1
ATOM 875 N N . LEU A 1 115 ? -8.748 -6.388 22.020 1.00 91.50 115 LEU A N 1
ATOM 876 C CA . LEU A 1 115 ? -9.318 -5.985 20.736 1.00 91.50 115 LEU A CA 1
ATOM 877 C C . LEU A 1 115 ? -10.686 -5.351 20.993 1.00 91.50 115 LEU A C 1
ATOM 879 O O . LEU A 1 115 ? -11.543 -5.973 21.620 1.00 91.50 115 LEU A O 1
ATOM 883 N N . ILE A 1 116 ? -10.886 -4.131 20.503 1.00 91.94 116 ILE A N 1
ATOM 884 C CA . ILE A 1 116 ? -12.126 -3.371 20.710 1.00 91.94 116 ILE A CA 1
ATOM 885 C C . ILE A 1 116 ? -12.944 -3.186 19.438 1.00 91.94 116 ILE A C 1
ATOM 887 O O . ILE A 1 116 ? -14.162 -3.065 19.523 1.00 91.94 116 ILE A O 1
ATOM 891 N N . ALA A 1 117 ? -12.299 -3.178 18.274 1.00 91.50 117 ALA A N 1
ATOM 892 C CA . ALA A 1 117 ? -12.976 -3.117 16.986 1.00 91.50 117 ALA A CA 1
ATOM 893 C C . ALA A 1 117 ? -12.084 -3.688 15.881 1.00 91.50 117 ALA A C 1
ATOM 895 O O . ALA A 1 117 ? -10.858 -3.694 15.993 1.00 91.50 117 ALA A O 1
ATOM 896 N N . ALA A 1 118 ? -12.710 -4.125 14.797 1.00 92.31 118 ALA A N 1
ATOM 897 C CA . ALA A 1 118 ? -12.051 -4.481 13.551 1.00 92.31 118 ALA A CA 1
ATOM 898 C C . ALA A 1 118 ? -12.855 -3.910 12.375 1.00 92.31 118 ALA A C 1
ATOM 900 O O . ALA A 1 118 ? -14.002 -3.487 12.549 1.00 92.31 118 ALA A O 1
ATOM 901 N N . SER A 1 119 ? -12.252 -3.857 11.191 1.00 92.94 119 SER A N 1
ATOM 902 C CA . SER A 1 119 ? -12.972 -3.524 9.963 1.00 92.94 119 SER A CA 1
ATOM 903 C C . SER A 1 119 ? -13.801 -4.702 9.466 1.00 92.94 119 SER A C 1
ATOM 905 O O . SER A 1 119 ? -13.257 -5.787 9.277 1.00 92.94 119 SER A O 1
ATOM 907 N N . ASP A 1 120 ? -15.075 -4.466 9.155 1.00 89.00 120 ASP A N 1
ATOM 908 C CA . ASP A 1 120 ? -15.959 -5.491 8.575 1.00 89.00 120 ASP A CA 1
ATOM 909 C C . ASP A 1 120 ? -15.682 -5.739 7.088 1.00 89.00 120 ASP A C 1
ATOM 911 O O . ASP A 1 120 ? -15.865 -6.841 6.572 1.00 89.00 120 ASP A O 1
ATOM 915 N N . THR A 1 121 ? -15.268 -4.693 6.373 1.00 91.75 121 THR A N 1
ATOM 916 C CA . THR A 1 121 ? -14.899 -4.774 4.959 1.00 91.75 121 THR A CA 1
ATOM 917 C C . THR A 1 121 ? -13.397 -4.611 4.828 1.00 91.75 121 THR A C 1
ATOM 919 O O . THR A 1 121 ? -12.879 -3.604 5.322 1.00 91.75 121 THR A O 1
ATOM 922 N N . PRO A 1 122 ? -12.693 -5.513 4.136 1.00 92.69 122 PRO A N 1
ATOM 923 C CA . PRO A 1 122 ? -11.276 -5.324 3.906 1.00 92.69 122 PRO A CA 1
ATOM 924 C C . PRO A 1 122 ? -11.019 -4.210 2.884 1.00 92.69 122 PRO A C 1
ATOM 926 O O . PRO A 1 122 ? -11.839 -3.947 1.996 1.00 92.69 122 PRO A O 1
ATOM 929 N N . ALA A 1 123 ? -9.862 -3.563 2.999 1.00 94.25 123 ALA A N 1
ATOM 930 C CA . ALA A 1 123 ? -9.354 -2.645 1.995 1.00 94.25 123 ALA A CA 1
ATOM 931 C C . ALA A 1 123 ? -8.559 -3.416 0.934 1.00 94.25 123 ALA A C 1
ATOM 933 O O . ALA A 1 123 ? -7.591 -4.094 1.255 1.00 94.25 123 ALA A O 1
ATOM 934 N N . VAL A 1 124 ? -8.948 -3.293 -0.332 1.00 95.31 124 VAL A N 1
ATOM 935 C CA . VAL A 1 124 ? -8.320 -3.967 -1.471 1.00 95.31 124 VAL A CA 1
ATOM 936 C C . VAL A 1 124 ? -7.494 -2.970 -2.277 1.00 95.31 124 VAL A C 1
ATOM 938 O O . VAL A 1 124 ? -7.999 -1.936 -2.728 1.00 95.31 124 VAL A O 1
ATOM 941 N N . VAL A 1 125 ? -6.223 -3.290 -2.484 1.00 94.94 125 VAL A N 1
ATOM 942 C CA . VAL A 1 125 ? -5.258 -2.499 -3.244 1.00 94.94 125 VAL A CA 1
ATOM 943 C C . VAL A 1 125 ? -4.785 -3.325 -4.431 1.00 94.94 125 VAL A C 1
ATOM 945 O O . VAL A 1 125 ? -4.082 -4.317 -4.262 1.00 94.94 125 VAL A O 1
ATOM 948 N N . LEU A 1 126 ? -5.166 -2.911 -5.638 1.00 94.81 126 LEU A N 1
ATOM 949 C CA . LEU A 1 126 ? -4.716 -3.539 -6.874 1.00 94.81 126 LEU A CA 1
ATOM 950 C C . LEU A 1 126 ? -3.524 -2.766 -7.437 1.00 94.81 126 LEU A C 1
ATOM 952 O O . LEU A 1 126 ? -3.662 -1.624 -7.888 1.00 94.81 126 LEU A O 1
ATOM 956 N N . VAL A 1 127 ? -2.359 -3.401 -7.416 1.00 94.75 127 VAL A N 1
ATOM 957 C CA . VAL A 1 127 ? -1.092 -2.839 -7.882 1.00 94.75 127 VAL A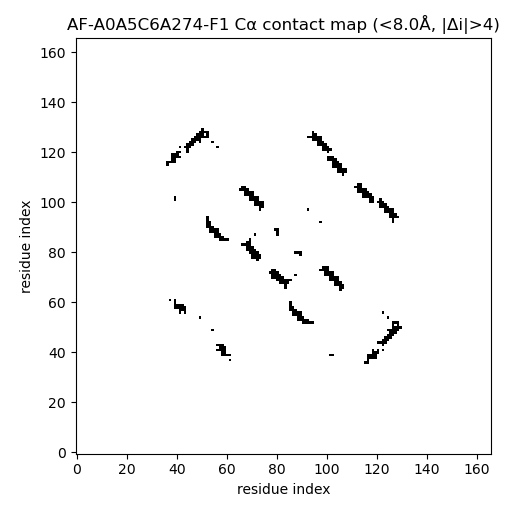 CA 1
ATOM 958 C C . VAL A 1 127 ? -0.797 -3.340 -9.291 1.00 94.75 127 VAL A C 1
ATOM 960 O O . VAL A 1 127 ? -0.829 -4.543 -9.550 1.00 94.75 127 VAL A O 1
ATOM 963 N N . ASP A 1 128 ? -0.516 -2.401 -10.191 1.00 93.31 128 ASP A N 1
ATOM 964 C CA . ASP A 1 128 ? -0.171 -2.658 -11.594 1.00 93.31 128 ASP A CA 1
ATOM 965 C C . ASP A 1 128 ? 0.963 -1.706 -11.995 1.00 93.31 128 ASP A C 1
ATOM 967 O O . ASP A 1 128 ? 0.737 -0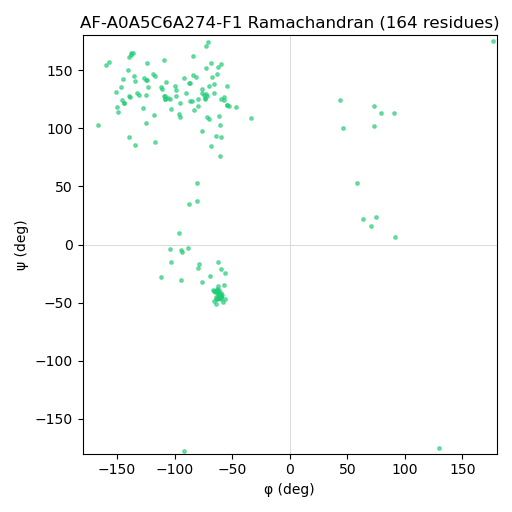.541 -12.343 1.00 93.31 128 ASP A O 1
ATOM 971 N N . HIS A 1 129 ? 2.206 -2.162 -11.853 1.00 92.75 129 HIS A N 1
ATOM 972 C CA . HIS A 1 129 ? 3.387 -1.369 -12.160 1.00 92.75 129 HIS A CA 1
ATOM 973 C C . HIS A 1 129 ? 3.510 -1.110 -13.659 1.00 92.75 129 HIS A C 1
ATOM 975 O O . HIS A 1 129 ? 3.064 -1.864 -14.525 1.00 92.75 129 HIS A O 1
ATOM 981 N N . TRP A 1 130 ? 4.216 -0.029 -13.985 1.00 90.06 130 TRP A N 1
ATOM 982 C CA . TRP A 1 130 ? 4.529 0.287 -15.369 1.00 90.06 130 TRP A CA 1
ATOM 983 C C . TRP A 1 130 ? 5.276 -0.868 -16.044 1.00 90.06 130 TRP A C 1
ATOM 985 O O . TRP A 1 130 ? 6.331 -1.293 -15.558 1.00 90.06 130 TRP A O 1
ATOM 995 N N . PRO A 1 131 ? 4.788 -1.351 -17.201 1.00 90.62 131 PRO A N 1
ATOM 996 C CA . PRO A 1 131 ? 5.422 -2.468 -17.864 1.00 90.62 131 PRO A CA 1
ATOM 997 C C . PRO A 1 131 ? 6.810 -2.047 -18.338 1.00 90.62 131 PRO A C 1
ATOM 999 O O . PRO A 1 131 ? 6.979 -1.049 -19.046 1.00 90.62 131 PRO A O 1
ATOM 1002 N N . MET A 1 132 ? 7.813 -2.864 -18.013 1.00 92.12 132 MET A N 1
ATOM 1003 C CA . MET A 1 132 ? 9.205 -2.621 -18.402 1.00 92.12 132 MET A CA 1
ATOM 1004 C C . MET A 1 132 ? 9.366 -2.464 -19.928 1.00 92.12 132 MET A C 1
ATOM 1006 O O . MET A 1 132 ? 10.281 -1.788 -20.395 1.00 92.12 132 MET A O 1
ATOM 1010 N N . SER A 1 133 ? 8.450 -3.027 -20.725 1.00 94.56 133 SER A N 1
ATOM 1011 C CA . SER A 1 133 ? 8.424 -2.873 -22.184 1.00 94.56 133 SER A CA 1
ATOM 1012 C C . SER A 1 133 ? 8.340 -1.413 -22.644 1.00 94.56 133 SER A C 1
ATOM 1014 O O . SER A 1 133 ? 8.976 -1.067 -23.637 1.00 94.56 133 SER A O 1
ATOM 1016 N N . GLN A 1 134 ? 7.633 -0.536 -21.924 1.00 93.75 134 GLN A N 1
ATOM 1017 C CA . GLN A 1 134 ? 7.571 0.890 -22.265 1.00 93.75 134 GLN A CA 1
ATOM 1018 C C . GLN A 1 134 ? 8.936 1.565 -22.123 1.00 93.75 134 GLN A C 1
ATOM 1020 O O . GLN A 1 134 ? 9.329 2.337 -22.997 1.00 93.75 134 GLN A O 1
ATOM 1025 N N . ALA A 1 135 ? 9.692 1.224 -2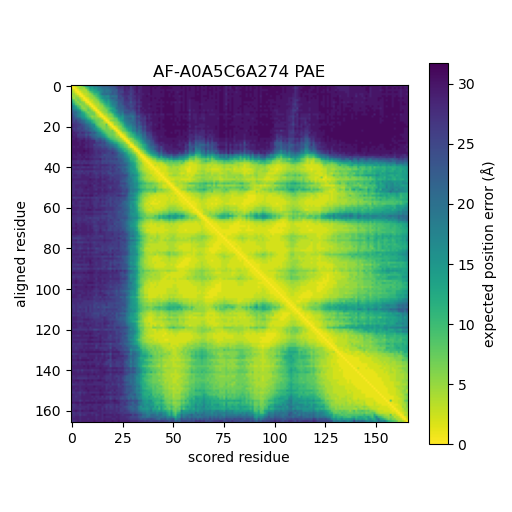1.077 1.00 94.44 135 ALA A N 1
ATOM 1026 C CA . ALA A 1 135 ? 11.054 1.713 -20.904 1.00 94.44 135 ALA A CA 1
ATOM 1027 C C . ALA A 1 135 ? 11.962 1.235 -22.049 1.00 94.44 135 ALA A C 1
ATOM 1029 O O . ALA A 1 135 ? 12.696 2.039 -22.619 1.00 94.44 135 ALA A O 1
ATOM 1030 N N . TRP A 1 136 ? 11.859 -0.037 -22.451 1.00 97.56 136 TRP A N 1
ATOM 1031 C CA . TRP A 1 136 ? 12.613 -0.575 -23.589 1.00 97.56 136 TRP A CA 1
ATOM 1032 C C . TRP A 1 136 ? 12.255 0.095 -24.920 1.00 97.56 136 TRP A C 1
ATOM 1034 O O . TRP A 1 136 ? 13.146 0.366 -25.724 1.00 97.56 136 TRP A O 1
ATOM 1044 N N . ILE A 1 137 ? 10.978 0.412 -25.149 1.00 97.62 137 ILE A N 1
ATOM 1045 C CA . ILE A 1 137 ? 10.533 1.137 -26.347 1.00 97.62 137 ILE A CA 1
ATOM 1046 C C . ILE A 1 137 ? 11.095 2.560 -26.352 1.00 97.62 137 ILE A C 1
ATOM 1048 O O . ILE A 1 137 ? 11.679 2.976 -27.351 1.00 97.62 137 ILE A O 1
ATOM 1052 N N . LEU A 1 138 ? 10.967 3.298 -25.245 1.00 96.81 138 LEU A N 1
ATOM 1053 C CA . LEU A 1 138 ? 11.493 4.662 -25.135 1.00 96.81 138 LEU A CA 1
ATOM 1054 C C . LEU A 1 138 ? 13.016 4.695 -25.287 1.00 96.81 138 LEU A C 1
ATOM 1056 O O . LEU A 1 138 ? 13.543 5.541 -26.010 1.00 96.81 138 LEU A O 1
ATOM 1060 N N . LEU A 1 139 ? 13.714 3.738 -24.671 1.00 97.50 139 LEU A N 1
ATOM 1061 C CA . LEU A 1 139 ? 15.151 3.554 -24.841 1.00 97.50 139 LEU A CA 1
ATOM 1062 C C . LEU A 1 139 ? 15.504 3.290 -26.309 1.00 97.50 139 LEU A C 1
ATOM 1064 O O . LEU A 1 139 ? 16.416 3.919 -26.840 1.00 97.50 139 LEU A O 1
ATOM 1068 N N . GLY A 1 140 ? 14.772 2.397 -26.979 1.00 98.12 140 GLY A N 1
ATOM 1069 C CA . GLY A 1 140 ? 14.976 2.077 -28.390 1.00 98.12 140 GLY A CA 1
ATOM 1070 C C . GLY A 1 140 ? 14.768 3.285 -29.305 1.00 98.12 140 GLY A C 1
ATOM 1071 O O . GLY A 1 140 ? 15.612 3.570 -30.153 1.00 98.12 140 GLY A O 1
ATOM 1072 N N . VAL A 1 141 ? 13.690 4.044 -29.100 1.00 98.31 141 VAL A N 1
ATOM 1073 C CA . VAL A 1 141 ? 13.417 5.280 -29.851 1.00 98.31 141 VAL A CA 1
ATOM 1074 C C . VAL A 1 141 ? 14.525 6.309 -29.622 1.00 98.31 141 VAL A C 1
ATOM 1076 O O . VAL A 1 141 ? 15.050 6.870 -30.585 1.00 98.31 141 VAL A O 1
ATOM 1079 N N . GLY A 1 142 ? 14.935 6.515 -28.367 1.00 98.38 142 GLY A N 1
ATOM 1080 C CA . GLY A 1 142 ? 16.045 7.402 -28.024 1.00 98.38 142 GLY A CA 1
ATOM 1081 C C . GLY A 1 142 ? 17.356 6.986 -28.695 1.00 98.38 142 GLY A C 1
ATOM 1082 O O . GLY A 1 142 ? 18.044 7.826 -29.274 1.00 98.38 142 GLY A O 1
ATOM 1083 N N . ALA A 1 143 ? 17.670 5.688 -28.699 1.00 98.56 143 ALA A N 1
ATOM 1084 C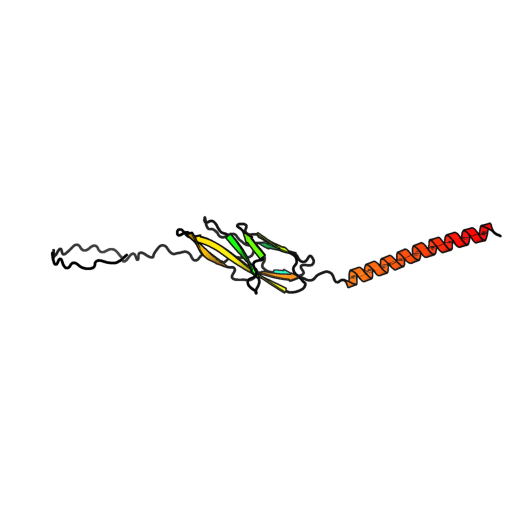 CA . ALA A 1 143 ? 18.863 5.142 -29.341 1.00 98.56 143 ALA A CA 1
ATOM 1085 C C . ALA A 1 143 ? 18.861 5.351 -30.864 1.00 98.56 143 ALA A C 1
ATOM 1087 O O . ALA A 1 143 ? 19.900 5.682 -31.435 1.00 98.56 143 ALA A O 1
ATOM 1088 N N . ILE A 1 144 ? 17.705 5.215 -31.523 1.00 98.62 144 ILE A N 1
ATOM 1089 C CA . ILE A 1 144 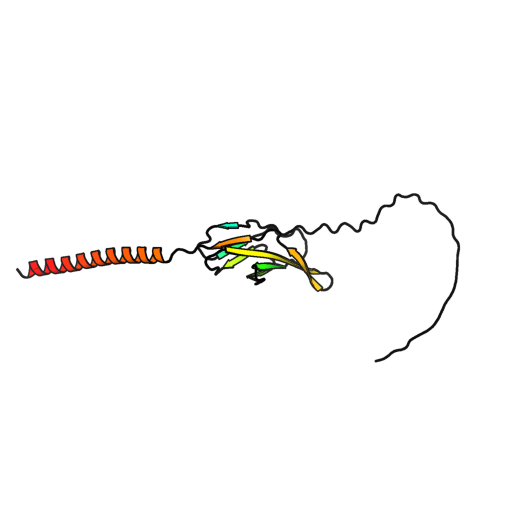? 17.565 5.471 -32.965 1.00 98.62 144 ILE A CA 1
ATOM 1090 C C . ILE A 1 144 ? 17.831 6.945 -33.276 1.00 98.62 144 ILE A C 1
ATOM 1092 O O . ILE A 1 144 ? 18.650 7.247 -34.142 1.00 98.62 144 ILE A O 1
ATOM 1096 N N . VAL A 1 145 ? 17.177 7.866 -32.561 1.00 98.56 145 VAL A N 1
ATOM 1097 C CA . VAL A 1 145 ? 17.364 9.313 -32.766 1.00 98.56 145 VAL A CA 1
ATOM 1098 C C . VAL A 1 145 ? 18.819 9.710 -32.524 1.00 98.56 145 VAL A C 1
ATOM 1100 O O . VAL A 1 145 ? 19.412 10.430 -33.328 1.00 98.56 145 VAL A O 1
ATOM 1103 N N . PHE A 1 146 ? 19.418 9.195 -31.450 1.00 98.50 146 PHE A N 1
ATOM 1104 C CA . PHE A 1 146 ? 20.822 9.422 -31.129 1.00 98.50 146 PHE A CA 1
ATOM 1105 C C . PHE A 1 146 ? 21.758 8.890 -32.224 1.00 98.50 146 PHE A C 1
ATOM 1107 O O . PHE A 1 146 ? 22.668 9.595 -32.659 1.00 98.50 146 PHE A O 1
ATOM 1114 N N . GLY A 1 147 ? 21.497 7.682 -32.732 1.00 98.44 147 GLY A N 1
ATOM 1115 C CA . GLY A 1 147 ? 22.243 7.091 -33.840 1.00 98.44 147 GLY A CA 1
ATOM 1116 C C . GLY A 1 147 ? 22.138 7.903 -35.133 1.00 98.44 147 GLY A C 1
ATOM 1117 O O . GLY A 1 147 ? 23.150 8.120 -35.799 1.00 98.44 147 GLY A O 1
ATOM 1118 N N . ILE A 1 148 ? 20.945 8.414 -35.461 1.00 98.56 148 ILE A N 1
ATOM 1119 C CA . ILE A 1 148 ? 20.731 9.300 -36.616 1.00 98.56 148 ILE A CA 1
ATOM 1120 C C . ILE A 1 148 ? 21.554 10.582 -36.466 1.00 98.56 148 ILE A C 1
ATOM 1122 O O . ILE A 1 148 ? 22.243 10.976 -37.404 1.00 98.56 148 ILE A O 1
ATOM 1126 N N . LEU A 1 149 ? 21.530 11.211 -35.289 1.00 98.44 149 LEU A N 1
ATOM 1127 C CA . LEU A 1 149 ? 22.269 12.447 -35.031 1.00 98.44 149 LEU A CA 1
ATOM 1128 C C . LEU A 1 149 ? 23.786 12.249 -35.163 1.00 98.44 149 LEU A C 1
ATOM 1130 O O . LEU A 1 149 ? 24.446 13.029 -35.849 1.00 98.44 149 LEU A O 1
ATOM 1134 N N . ILE A 1 150 ? 24.335 11.175 -34.585 1.00 98.06 150 ILE A N 1
ATOM 1135 C CA . ILE A 1 150 ? 25.750 10.811 -34.772 1.00 98.06 150 ILE A CA 1
ATOM 1136 C C . ILE A 1 150 ? 26.052 10.573 -36.253 1.00 98.06 150 ILE A C 1
ATOM 1138 O O . ILE A 1 150 ? 27.053 11.075 -36.766 1.00 98.06 150 ILE A O 1
ATOM 1142 N N . GLY A 1 151 ? 25.186 9.835 -36.949 1.00 97.88 151 GLY A N 1
ATOM 1143 C CA . GLY A 1 151 ? 25.331 9.564 -38.376 1.00 97.88 151 GLY A CA 1
ATOM 1144 C C . GLY A 1 151 ? 25.429 10.847 -39.200 1.00 97.88 151 GLY A C 1
ATOM 1145 O O . GLY A 1 151 ? 26.344 10.981 -40.010 1.00 97.88 151 GLY A O 1
ATOM 1146 N N . LEU A 1 152 ? 24.548 11.818 -38.947 1.00 97.50 152 LEU A N 1
ATOM 1147 C CA . LEU A 1 152 ? 24.565 13.118 -39.623 1.00 97.50 152 LEU A CA 1
ATOM 1148 C C . LEU A 1 152 ? 25.857 13.897 -39.355 1.00 97.50 152 LEU A C 1
ATOM 1150 O O . LEU A 1 152 ? 26.421 14.464 -40.288 1.00 97.50 152 LEU A O 1
ATOM 1154 N N . ILE A 1 153 ? 26.359 13.883 -38.118 1.00 96.69 153 ILE A N 1
ATOM 1155 C CA . ILE A 1 153 ? 27.624 14.544 -37.763 1.00 96.69 153 ILE A CA 1
ATOM 1156 C C . ILE A 1 153 ? 28.799 13.909 -38.515 1.00 96.69 153 ILE A C 1
ATOM 1158 O O . ILE A 1 153 ? 29.605 14.620 -39.111 1.00 96.69 153 ILE A O 1
ATOM 1162 N N . VAL A 1 154 ? 28.890 12.576 -38.530 1.00 97.31 154 VAL A N 1
ATOM 1163 C CA . VAL A 1 154 ? 29.983 11.854 -39.205 1.00 97.31 154 VAL A CA 1
ATOM 1164 C C . VAL A 1 154 ? 29.941 12.063 -40.717 1.00 97.31 154 VAL A C 1
ATOM 1166 O O . VAL A 1 154 ? 30.984 12.243 -41.347 1.00 97.31 154 VAL A O 1
ATOM 1169 N N . ILE A 1 155 ? 28.748 12.040 -41.315 1.00 96.69 155 ILE A N 1
ATOM 1170 C CA . ILE A 1 155 ? 28.572 12.311 -42.745 1.00 96.69 155 ILE A CA 1
ATOM 1171 C C . ILE A 1 155 ? 28.976 13.755 -43.057 1.00 96.69 155 ILE A C 1
ATOM 1173 O O . ILE A 1 155 ? 29.731 13.973 -44.003 1.00 96.69 155 ILE A O 1
ATOM 1177 N N . GLY A 1 156 ? 28.542 14.714 -42.234 1.00 95.12 156 GLY A N 1
ATOM 1178 C CA . GLY A 1 156 ? 28.911 16.121 -42.366 1.00 95.12 156 GLY A CA 1
ATOM 1179 C C . GLY A 1 156 ? 30.424 16.347 -42.307 1.00 95.12 156 GLY A C 1
ATOM 1180 O O . GLY A 1 156 ? 30.978 16.965 -43.213 1.00 95.12 156 GLY A O 1
ATOM 1181 N N . ASP A 1 157 ? 31.116 15.789 -41.307 1.00 95.50 157 ASP A N 1
ATOM 1182 C CA . ASP A 1 157 ? 32.583 15.894 -41.185 1.00 95.50 157 ASP A CA 1
ATOM 1183 C C . ASP A 1 157 ? 33.301 15.296 -42.407 1.00 95.50 157 ASP A C 1
ATOM 1185 O O . ASP A 1 157 ? 34.239 15.892 -42.942 1.00 95.50 157 ASP A O 1
ATOM 1189 N N . ARG A 1 158 ? 32.831 14.149 -42.911 1.00 94.06 158 ARG A N 1
ATOM 1190 C CA . ARG A 1 158 ? 33.410 13.513 -44.104 1.00 94.06 158 ARG A CA 1
ATOM 1191 C C . ARG A 1 158 ? 33.226 14.340 -45.373 1.00 94.06 158 ARG A C 1
ATOM 1193 O O . ARG A 1 158 ? 34.156 14.395 -46.175 1.00 94.06 158 ARG A O 1
ATOM 1200 N N . MET A 1 159 ? 32.064 14.965 -45.559 1.00 93.25 159 MET A N 1
ATOM 1201 C CA . MET A 1 159 ? 31.793 15.821 -46.721 1.00 93.25 159 MET A CA 1
ATOM 1202 C C . MET A 1 159 ? 32.714 17.043 -46.737 1.00 93.25 159 MET A C 1
ATOM 1204 O O . MET A 1 159 ? 33.366 17.294 -47.747 1.00 93.25 159 MET A O 1
ATOM 1208 N N . VAL A 1 160 ? 32.863 17.728 -45.599 1.00 93.12 160 VAL A N 1
ATOM 1209 C CA . VAL A 1 160 ? 33.752 18.897 -45.483 1.00 93.12 160 VAL A CA 1
ATOM 1210 C C . VAL A 1 160 ? 35.203 18.528 -45.798 1.00 93.12 160 VAL A C 1
ATOM 1212 O O . VAL A 1 160 ? 35.876 19.225 -46.557 1.00 93.12 160 VAL A O 1
ATOM 1215 N N . ARG A 1 161 ? 35.695 17.398 -45.272 1.00 87.12 161 ARG A N 1
ATOM 1216 C CA . ARG A 1 161 ? 37.059 16.924 -45.561 1.00 87.12 161 ARG A CA 1
ATOM 1217 C C . ARG A 1 161 ? 37.279 16.607 -47.039 1.00 87.12 161 ARG A C 1
ATOM 1219 O O . ARG A 1 161 ? 38.381 16.829 -47.530 1.00 87.12 161 ARG A O 1
ATOM 1226 N N . ALA A 1 162 ? 36.271 16.084 -47.737 1.00 86.75 162 ALA A N 1
ATOM 1227 C CA . ALA A 1 162 ? 36.381 15.765 -49.159 1.00 86.75 162 ALA A CA 1
ATOM 1228 C C . ALA A 1 162 ? 36.544 17.028 -50.021 1.00 86.75 162 ALA A C 1
ATOM 1230 O O . ALA A 1 162 ? 37.368 17.030 -50.931 1.00 86.75 162 ALA A O 1
ATOM 1231 N N . GLU A 1 163 ? 35.834 18.109 -49.689 1.00 84.62 163 GLU A N 1
ATOM 1232 C CA . GLU A 1 163 ? 35.947 19.402 -50.383 1.00 84.62 163 GLU A CA 1
ATOM 1233 C C . GLU A 1 163 ? 37.286 20.106 -50.129 1.00 84.62 163 GLU A C 1
ATOM 1235 O O . GLU A 1 163 ? 37.749 20.868 -50.967 1.00 84.62 163 GLU A O 1
ATOM 1240 N N . THR A 1 164 ? 37.939 19.858 -48.987 1.00 77.56 164 THR A N 1
ATOM 1241 C CA . THR A 1 164 ? 39.216 20.527 -48.666 1.00 77.56 164 THR A CA 1
ATOM 1242 C C . THR A 1 164 ? 40.421 19.907 -49.388 1.00 77.56 164 THR A C 1
ATOM 1244 O O . THR A 1 164 ? 41.498 20.499 -49.406 1.00 77.56 164 THR A O 1
ATOM 1247 N N . VAL A 1 165 ? 40.276 18.689 -49.917 1.00 69.94 165 VAL A N 1
ATOM 1248 C CA . VAL A 1 165 ? 41.371 17.914 -50.530 1.00 69.94 165 VAL A CA 1
ATOM 1249 C C . VAL A 1 165 ? 41.313 17.943 -52.067 1.00 69.94 165 VAL A C 1
ATOM 1251 O O . VAL A 1 165 ? 42.308 17.596 -52.703 1.00 69.94 165 VAL A O 1
ATOM 1254 N N . SER A 1 166 ? 40.190 18.366 -52.664 1.00 57.91 166 SER A N 1
ATOM 1255 C CA . SER A 1 166 ? 40.045 18.590 -54.115 1.00 57.91 166 SER A CA 1
ATOM 1256 C C . SER A 1 166 ? 40.473 19.992 -54.529 1.00 57.91 166 SER A C 1
ATOM 1258 O O . SER A 1 166 ? 41.164 20.108 -55.563 1.00 57.91 166 SER A O 1
#

Secondary structure (DSSP, 8-state):
----------------------------------PPPPPB-BS--EEEEETTSEEEEEBPPPS-SS-EEEEEEETT--EEEEESSSEEEEE-PPSEEEEEEEEEEEE-TTS-EEEEEEBSS-EEEEE-PPPHHHHHHHHHHHHHHHHHHHHHHHHHHHHHHHHHH-

Organism: NCBI:txid2714738

pLDDT: mean 82.05, std 20.61, range [32.41, 98.62]

Solvent-accessible surface area (backbone atoms only — not comparable to full-atom values): 10341 Å² total; per-residue (Å²): 134,86,89,86,83,90,84,84,88,90,80,86,86,89,78,93,79,86,83,81,91,77,94,66,80,88,73,71,84,65,70,77,74,78,72,77,66,69,61,44,47,58,77,61,40,71,42,79,68,33,48,82,24,52,50,78,45,42,39,58,71,76,99,62,100,62,74,50,40,34,33,33,26,38,91,83,68,50,76,76,38,76,40,72,58,56,59,41,78,46,68,81,52,64,75,44,81,45,52,34,40,45,37,33,31,31,67,48,100,86,70,49,80,41,82,63,35,42,34,84,67,59,32,38,40,31,26,48,56,78,61,66,64,57,57,54,50,53,50,49,53,51,50,50,55,52,50,50,54,52,49,52,52,55,51,51,56,53,52,55,55,55,66,75,74,108

Foldseek 3Di:
DDDDDDDDDDDDDDDDDDDDDDDDPPPPPPPPDPPQFDAKAWPAQEAPAAAQQKDKTAIDDGPDPFQKWKWKAWPVRDTQDIGRHRMGIHGDHDAAKTKMKMWIWGQDPVRDIDTRHIHPGIRIHGYDYDDCVVVVVVVVVVVVVVVVVVVVVVVVVVVVVVVVVD

Sequence (166 aa):
MVLVCLAVTFLSLLTPGSAEDASGPPGGDEPAGSQPIPPIVWTRSRFENVREGYQSLTWEPLPIEADVTYEVVDESDNVFYRGGLPEAFISGLPDGEHTFEVRAWTTNAYGDVVLIAASDTPAVVLVDHWPMSQAWILLGVGAIVFGILIGLIVIGDRMVRAETVS

Radius of gyration: 36.98 Å; Cα contacts (8 Å, |Δi|>4): 219; chains: 1; bounding box: 87×46×119 Å

Mean predicted aligned error: 13.72 Å

Nearest PDB structures (foldseek):
  4y5v-assembly2_I-2  TM=6.688E-01  e=7.549E-03  Homo sapiens
  4jgu-assembly2_B  TM=5.728E-01  e=1.377E-02  Hathewaya histolytica
  5e4e-assembly1_C  TM=5.477E-01  e=4.337E-02  Homo sapiens
  1b4r-assembly1_A  TM=4.839E-01  e=3.681E-02  Homo sapiens
  7tzh-assembly1_D  TM=6.085E-01  e=3.623E+00  Homo sapiens